Protein AF-A0A520ECQ9-F1 (afdb_monomer_lite)

pLDDT: mean 88.82, std 9.72, range [47.62, 95.94]

Structure (mmCIF, N/CA/C/O backbone):
data_AF-A0A520ECQ9-F1
#
_entry.id   AF-A0A520ECQ9-F1
#
loop_
_atom_site.group_PDB
_atom_site.id
_atom_site.type_symbol
_atom_site.label_atom_id
_atom_site.label_alt_id
_atom_site.label_comp_id
_atom_site.label_asym_id
_atom_site.label_entity_id
_atom_site.label_seq_id
_atom_site.pdbx_PDB_ins_code
_atom_site.Cartn_x
_atom_site.Cartn_y
_atom_site.Cartn_z
_atom_site.occupancy
_atom_site.B_iso_or_equiv
_atom_site.auth_seq_id
_atom_site.auth_comp_id
_atom_site.auth_asym_id
_atom_site.auth_atom_id
_atom_site.pdbx_PDB_model_num
ATOM 1 N N . MET A 1 1 ? 6.528 -17.387 0.890 1.00 61.72 1 MET A N 1
ATOM 2 C CA . MET A 1 1 ? 5.368 -16.604 1.311 1.00 61.72 1 MET A CA 1
ATOM 3 C C . MET A 1 1 ? 5.789 -15.154 1.424 1.00 61.72 1 MET A C 1
ATOM 5 O O . MET A 1 1 ? 6.690 -14.885 2.216 1.00 61.72 1 MET A O 1
ATOM 9 N N . ILE A 1 2 ? 5.244 -14.261 0.604 1.00 72.56 2 ILE A N 1
ATOM 10 C CA . ILE A 1 2 ? 5.510 -12.824 0.675 1.00 72.56 2 ILE A CA 1
ATOM 11 C C . ILE A 1 2 ? 4.628 -12.246 1.781 1.00 72.56 2 ILE A C 1
ATOM 13 O O . ILE A 1 2 ? 3.420 -12.090 1.630 1.00 72.56 2 ILE A O 1
ATOM 17 N N . ILE A 1 3 ? 5.247 -11.923 2.914 1.00 75.25 3 ILE A N 1
ATOM 18 C CA . ILE A 1 3 ? 4.557 -11.255 4.019 1.00 75.25 3 ILE A CA 1
ATOM 19 C C . ILE A 1 3 ? 4.689 -9.749 3.814 1.00 75.25 3 ILE A C 1
ATOM 21 O O . ILE A 1 3 ? 5.782 -9.190 3.939 1.00 75.25 3 ILE A O 1
ATOM 25 N N . LEU A 1 4 ? 3.572 -9.086 3.515 1.00 86.50 4 LEU A N 1
ATOM 26 C CA . LEU A 1 4 ? 3.547 -7.639 3.352 1.00 86.50 4 LEU A CA 1
ATOM 27 C C . LEU A 1 4 ? 3.573 -6.959 4.730 1.00 86.50 4 LEU A C 1
ATOM 29 O O . LEU A 1 4 ? 2.653 -7.081 5.531 1.00 86.50 4 LEU A O 1
ATOM 33 N N . THR A 1 5 ? 4.641 -6.217 5.011 1.00 90.75 5 THR A N 1
ATOM 34 C CA . THR A 1 5 ? 4.761 -5.381 6.218 1.00 90.75 5 THR A CA 1
ATOM 35 C C . THR A 1 5 ? 4.590 -3.907 5.868 1.00 90.75 5 THR A C 1
ATOM 37 O O . THR A 1 5 ? 4.843 -3.502 4.728 1.00 90.75 5 THR A O 1
ATOM 40 N N . ASP A 1 6 ? 4.233 -3.077 6.853 1.00 92.00 6 ASP A N 1
ATOM 41 C CA . ASP A 1 6 ? 4.184 -1.615 6.692 1.00 92.00 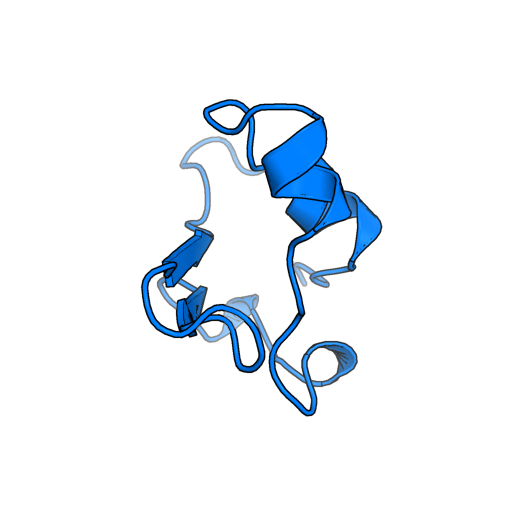6 ASP A CA 1
ATOM 42 C C . ASP A 1 6 ? 5.508 -1.080 6.116 1.00 92.00 6 ASP A C 1
ATOM 44 O O . ASP A 1 6 ? 5.520 -0.363 5.113 1.00 92.00 6 ASP A O 1
ATOM 48 N N . THR A 1 7 ? 6.637 -1.519 6.684 1.00 91.62 7 THR A N 1
ATOM 49 C CA . THR A 1 7 ? 7.972 -1.097 6.248 1.00 91.62 7 THR A CA 1
ATOM 50 C C . THR A 1 7 ? 8.244 -1.485 4.798 1.00 91.62 7 THR A C 1
ATOM 52 O O . THR A 1 7 ? 8.603 -0.609 4.009 1.00 91.62 7 THR A O 1
ATOM 55 N N . SER A 1 8 ? 8.015 -2.753 4.429 1.00 90.50 8 SER A N 1
ATOM 56 C CA . SER A 1 8 ? 8.213 -3.223 3.048 1.00 90.50 8 SER A CA 1
ATOM 57 C C . SER A 1 8 ? 7.317 -2.476 2.054 1.00 90.50 8 SER A C 1
ATOM 59 O O . SER A 1 8 ? 7.774 -2.032 1.005 1.00 90.50 8 SER A O 1
ATOM 61 N N . THR A 1 9 ? 6.067 -2.205 2.436 1.00 92.19 9 THR A N 1
ATOM 62 C CA . THR A 1 9 ? 5.099 -1.479 1.605 1.00 92.19 9 THR A CA 1
ATOM 63 C C . THR A 1 9 ? 5.572 -0.061 1.323 1.00 92.19 9 THR A C 1
ATOM 65 O O . THR A 1 9 ? 5.590 0.384 0.175 1.00 92.19 9 THR A O 1
ATOM 68 N N . ARG A 1 10 ? 6.015 0.666 2.356 1.00 93.38 10 ARG A N 1
ATOM 69 C CA . ARG A 1 10 ? 6.515 2.038 2.194 1.00 93.38 10 ARG A CA 1
ATOM 70 C C . ARG A 1 10 ? 7.822 2.079 1.396 1.00 93.38 10 ARG A C 1
ATOM 72 O O . ARG A 1 10 ? 8.036 3.036 0.638 1.00 93.38 10 ARG A O 1
ATOM 79 N N . SER A 1 11 ? 8.692 1.070 1.518 1.00 91.31 11 SER A N 1
ATOM 80 C CA . SER A 1 11 ? 9.897 0.987 0.683 1.00 91.31 11 SER A CA 1
ATOM 81 C C . SER A 1 11 ? 9.566 0.770 -0.794 1.00 91.31 11 SER A C 1
ATOM 83 O O . SER A 1 11 ? 10.150 1.470 -1.622 1.00 91.31 11 SER A O 1
ATOM 85 N N . SER A 1 12 ? 8.572 -0.065 -1.115 1.00 90.88 12 SER A N 1
ATOM 86 C CA . SER A 1 12 ? 8.190 -0.394 -2.499 1.00 90.88 12 SER A CA 1
ATOM 87 C C . SER A 1 12 ? 7.596 0.778 -3.286 1.00 90.88 12 SER A C 1
ATOM 89 O O . SER A 1 12 ? 7.641 0.788 -4.512 1.00 90.88 12 SER A O 1
ATOM 91 N N . LEU A 1 13 ? 7.090 1.817 -2.613 1.00 92.12 13 LEU A N 1
ATOM 92 C CA . LEU A 1 13 ? 6.526 3.011 -3.259 1.00 92.12 13 LEU A CA 1
ATOM 93 C C . LEU A 1 13 ? 7.607 3.964 -3.804 1.00 92.12 13 LEU A C 1
ATOM 95 O O . LEU A 1 13 ? 7.663 5.135 -3.439 1.00 92.12 13 LEU A O 1
ATOM 99 N N . VAL A 1 14 ? 8.530 3.493 -4.639 1.00 90.88 14 VAL A N 1
ATOM 100 C CA . VAL A 1 14 ? 9.662 4.290 -5.166 1.00 90.88 14 VAL A CA 1
ATOM 101 C C . VAL A 1 14 ? 9.236 5.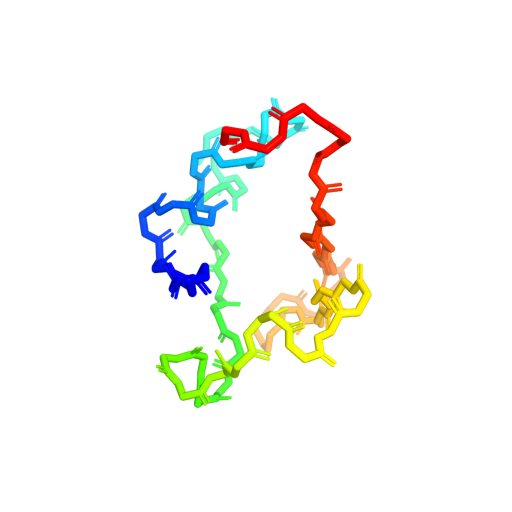528 -5.969 1.00 90.88 14 VAL A C 1
ATOM 103 O O . VAL A 1 14 ? 9.984 6.498 -6.049 1.00 90.88 14 VAL A O 1
ATOM 106 N N . ASN A 1 15 ? 8.016 5.521 -6.506 1.00 91.62 15 ASN A N 1
ATOM 107 C CA . ASN A 1 15 ? 7.390 6.617 -7.246 1.00 91.62 15 ASN A CA 1
ATOM 108 C C . ASN A 1 15 ? 6.649 7.637 -6.359 1.00 91.62 15 ASN A C 1
ATOM 110 O O . ASN A 1 15 ? 6.099 8.602 -6.884 1.00 91.62 15 ASN A O 1
ATOM 114 N N . ALA A 1 16 ? 6.611 7.432 -5.042 1.00 92.38 16 ALA A N 1
ATOM 115 C CA . ALA A 1 16 ? 5.970 8.337 -4.097 1.00 92.38 16 ALA A CA 1
ATOM 116 C C . ALA A 1 16 ? 7.005 9.202 -3.365 1.00 92.38 16 ALA A C 1
ATOM 118 O O . ALA A 1 16 ? 8.089 8.749 -2.981 1.00 92.38 16 ALA A O 1
ATOM 119 N N . SER A 1 17 ? 6.645 10.456 -3.105 1.00 93.56 17 SER A N 1
ATOM 120 C CA . SER A 1 17 ? 7.433 11.350 -2.260 1.00 93.56 17 SER A CA 1
ATOM 121 C C . SER A 1 17 ? 7.538 10.823 -0.824 1.00 93.56 17 SER A C 1
ATOM 123 O O . SER A 1 17 ? 6.693 10.067 -0.342 1.00 93.56 17 SER A O 1
ATOM 125 N N . ARG A 1 18 ? 8.551 11.289 -0.077 1.00 93.12 18 ARG A N 1
ATOM 126 C CA . ARG A 1 18 ? 8.706 10.947 1.351 1.00 93.12 18 ARG A CA 1
ATOM 127 C C . ARG A 1 18 ? 7.441 11.252 2.158 1.00 93.12 18 ARG A C 1
ATOM 129 O O . ARG A 1 18 ? 7.063 10.447 2.997 1.00 93.12 18 ARG A O 1
ATOM 136 N N . LYS A 1 19 ? 6.775 12.378 1.872 1.00 93.25 19 LYS A N 1
ATOM 137 C CA . LYS A 1 19 ? 5.537 12.775 2.552 1.00 93.25 19 LYS A CA 1
ATOM 138 C C . LYS A 1 19 ? 4.374 11.837 2.233 1.00 93.25 19 LYS A C 1
ATOM 140 O O . LYS A 1 19 ? 3.625 11.473 3.128 1.00 93.25 19 LYS A O 1
ATOM 145 N N . GLU A 1 20 ? 4.216 11.426 0.978 1.00 92.38 20 GLU A N 1
ATOM 146 C CA . GLU A 1 20 ? 3.177 10.456 0.608 1.00 92.38 20 GLU A CA 1
ATOM 147 C C . GLU A 1 20 ? 3.411 9.103 1.272 1.00 92.38 20 GLU A C 1
ATOM 149 O O . GLU A 1 20 ? 2.456 8.495 1.750 1.00 92.38 20 GLU A O 1
ATOM 154 N N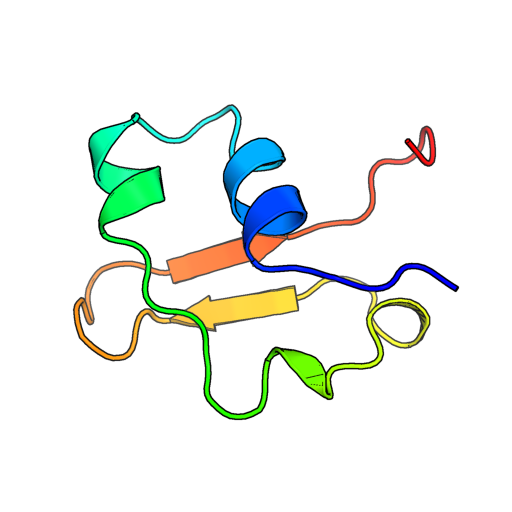 . LYS A 1 21 ? 4.677 8.675 1.370 1.00 93.31 21 LYS A N 1
ATOM 155 C CA . LYS A 1 21 ? 5.048 7.459 2.096 1.00 93.31 21 LYS A CA 1
ATOM 156 C C . LYS A 1 21 ? 4.745 7.548 3.577 1.00 93.31 21 LYS A C 1
ATOM 158 O O . LYS A 1 21 ? 4.356 6.535 4.124 1.00 93.31 21 LYS A O 1
ATOM 163 N N . THR A 1 22 ? 4.942 8.687 4.241 1.00 92.56 22 THR A N 1
ATOM 164 C CA . THR A 1 22 ? 4.669 8.821 5.685 1.00 92.56 22 THR A CA 1
ATOM 165 C C . THR A 1 22 ? 3.188 9.002 5.992 1.00 92.56 22 THR A C 1
ATOM 167 O O . THR A 1 22 ? 2.711 8.508 7.004 1.00 92.56 22 THR A O 1
ATOM 170 N N . ASP A 1 23 ? 2.461 9.697 5.118 1.00 93.62 23 ASP A N 1
ATOM 171 C CA . ASP A 1 23 ? 1.045 10.020 5.307 1.00 93.62 23 ASP A CA 1
ATOM 172 C C . ASP A 1 23 ? 0.101 8.854 4.956 1.00 93.62 23 ASP A C 1
ATOM 174 O O . ASP A 1 23 ? -1.080 8.902 5.299 1.00 93.62 23 ASP A O 1
ATOM 178 N N . LEU A 1 24 ? 0.609 7.834 4.255 1.00 93.69 24 LEU A N 1
ATOM 179 C CA . LEU A 1 24 ? -0.145 6.653 3.843 1.00 93.69 24 LEU A CA 1
ATOM 180 C C . LEU A 1 24 ? -0.763 5.938 5.046 1.00 93.69 24 LEU A C 1
ATOM 182 O O . LEU A 1 24 ? -0.058 5.541 5.984 1.00 93.69 24 LEU A O 1
ATOM 186 N N . THR A 1 25 ? -2.077 5.741 4.968 1.00 95.94 25 THR A N 1
ATOM 187 C CA . THR A 1 25 ? -2.856 4.942 5.911 1.00 95.94 25 THR A CA 1
ATOM 188 C C . THR A 1 25 ? -3.122 3.571 5.298 1.00 95.94 25 THR A C 1
ATOM 190 O O . THR A 1 25 ? -3.685 3.467 4.204 1.00 95.94 25 THR A O 1
ATOM 193 N N . LEU A 1 26 ? -2.691 2.521 5.997 1.00 94.81 26 LEU A N 1
ATOM 194 C CA . LEU A 1 26 ? -2.936 1.137 5.595 1.00 94.81 26 LEU A CA 1
ATOM 195 C C . LEU A 1 26 ? -4.429 0.786 5.725 1.00 94.81 26 LEU A C 1
ATOM 197 O O . LEU A 1 26 ? -5.116 1.388 6.555 1.00 94.81 26 LEU A O 1
ATOM 201 N N . PRO A 1 27 ? -4.942 -0.152 4.909 1.00 94.25 27 PRO A N 1
ATOM 202 C CA . PRO A 1 27 ? -6.298 -0.660 5.068 1.00 94.25 27 PRO A CA 1
ATOM 203 C C . PRO A 1 27 ? -6.438 -1.456 6.373 1.00 94.25 27 PRO A C 1
ATOM 205 O O . PRO A 1 27 ? -5.456 -1.950 6.931 1.00 94.25 27 PRO A O 1
ATOM 208 N N . ASP A 1 28 ? -7.671 -1.608 6.847 1.00 92.38 28 ASP A N 1
ATOM 209 C CA . ASP A 1 28 ? -7.955 -2.442 8.014 1.00 92.38 28 ASP A CA 1
ATOM 210 C C . ASP A 1 28 ? -7.569 -3.905 7.742 1.00 92.38 28 ASP A C 1
ATOM 212 O O . ASP A 1 28 ? -7.791 -4.425 6.648 1.00 92.38 28 ASP A O 1
ATOM 216 N N . GLY A 1 29 ? -6.979 -4.569 8.742 1.00 91.50 29 GLY A N 1
ATOM 217 C CA . GLY A 1 29 ? -6.538 -5.965 8.632 1.00 91.50 29 GLY A CA 1
ATOM 218 C C . GLY A 1 29 ? -5.346 -6.182 7.696 1.00 91.50 29 GLY A C 1
ATOM 219 O O . GLY A 1 29 ? -5.123 -7.309 7.262 1.00 91.50 29 GLY A O 1
ATOM 220 N N . PHE A 1 30 ? -4.593 -5.129 7.365 1.00 92.75 30 PHE A N 1
ATOM 221 C CA . PHE A 1 30 ? -3.450 -5.192 6.452 1.00 92.75 30 PHE A CA 1
ATOM 222 C C . PHE A 1 30 ? -2.448 -6.317 6.772 1.00 92.75 30 PHE A C 1
ATOM 224 O O . PHE A 1 30 ? -1.973 -6.996 5.869 1.00 92.75 30 PHE A O 1
ATOM 231 N N . ASP A 1 31 ? -2.162 -6.538 8.052 1.00 89.75 31 ASP A N 1
ATOM 232 C CA . ASP A 1 31 ? -1.257 -7.575 8.561 1.00 89.75 31 ASP A CA 1
ATOM 233 C C . ASP A 1 31 ? -1.775 -9.011 8.377 1.00 89.75 31 ASP A C 1
ATOM 235 O O . ASP A 1 31 ? -1.012 -9.965 8.509 1.00 89.75 31 ASP A O 1
ATOM 239 N N . THR A 1 32 ? -3.060 -9.168 8.057 1.00 90.44 32 THR A N 1
ATOM 240 C CA . THR A 1 32 ? -3.711 -10.463 7.809 1.00 90.44 32 THR A CA 1
ATOM 241 C C . THR A 1 32 ? -3.876 -10.784 6.323 1.00 90.44 32 THR A C 1
ATOM 243 O O . THR A 1 32 ? -4.380 -11.854 5.982 1.00 90.44 32 THR A O 1
ATOM 246 N N . ILE A 1 33 ? -3.474 -9.872 5.431 1.00 90.88 33 ILE A N 1
ATOM 247 C CA . ILE A 1 33 ? -3.606 -10.060 3.985 1.00 90.88 33 ILE A CA 1
ATOM 248 C C . ILE A 1 33 ? -2.587 -11.097 3.507 1.00 90.88 33 ILE A C 1
ATOM 250 O O . ILE A 1 33 ? -1.377 -10.895 3.612 1.00 90.88 33 ILE A O 1
ATOM 254 N N . ASP A 1 34 ? -3.090 -12.182 2.920 1.00 90.06 34 ASP A N 1
ATOM 255 C CA . ASP A 1 34 ? -2.276 -13.155 2.193 1.00 90.06 34 ASP A CA 1
ATOM 256 C C . ASP A 1 34 ? -1.947 -12.605 0.800 1.00 90.06 34 ASP A C 1
ATOM 258 O O . ASP A 1 34 ? -2.750 -12.694 -0.130 1.00 90.06 34 ASP A O 1
ATOM 262 N N . PHE A 1 35 ? -0.783 -11.967 0.674 1.00 88.88 35 PHE A N 1
ATOM 263 C CA . PHE A 1 35 ? -0.375 -11.328 -0.574 1.00 88.88 35 PHE A CA 1
ATOM 264 C C . PHE A 1 35 ? -0.020 -12.339 -1.669 1.00 88.88 35 PHE A C 1
ATOM 266 O O . PHE A 1 35 ? -0.202 -12.031 -2.841 1.00 88.88 35 PHE A O 1
ATOM 273 N N . ASP A 1 36 ? 0.414 -13.554 -1.315 1.00 88.00 36 ASP A N 1
ATOM 274 C CA . ASP A 1 36 ? 0.717 -14.594 -2.308 1.00 88.00 36 ASP A CA 1
ATOM 275 C C . ASP A 1 36 ? -0.538 -15.090 -3.037 1.00 88.00 36 ASP A C 1
ATOM 277 O O . ASP A 1 36 ? -0.449 -15.628 -4.140 1.00 88.00 36 ASP A O 1
ATOM 281 N N . ALA A 1 37 ? -1.711 -14.918 -2.423 1.00 90.25 37 ALA A N 1
ATOM 282 C CA . ALA A 1 37 ? -3.000 -15.249 -3.016 1.00 90.25 37 ALA A CA 1
ATOM 283 C C . ALA A 1 37 ? -3.571 -14.126 -3.906 1.00 90.25 37 ALA A C 1
ATOM 285 O O . ALA A 1 37 ? -4.672 -14.278 -4.441 1.00 90.25 37 ALA A O 1
ATOM 286 N N . LEU A 1 38 ? -2.864 -12.997 -4.054 1.00 90.38 38 LEU A N 1
ATOM 287 C CA . LEU A 1 38 ? -3.314 -11.825 -4.802 1.00 90.38 38 LEU A CA 1
ATOM 288 C C . LEU A 1 38 ? -2.419 -11.549 -6.015 1.00 90.38 38 LEU A C 1
ATOM 290 O O . LEU A 1 38 ? -1.197 -11.538 -5.914 1.00 90.38 38 LEU A O 1
ATOM 294 N N . ASP A 1 39 ? -3.035 -11.186 -7.142 1.00 91.06 39 ASP A N 1
ATOM 295 C CA . ASP A 1 39 ? -2.294 -10.646 -8.293 1.00 91.06 39 ASP A CA 1
ATOM 296 C C . ASP A 1 39 ? -1.688 -9.265 -7.979 1.00 91.06 39 ASP A C 1
ATOM 298 O O . ASP A 1 39 ? -0.652 -8.882 -8.518 1.00 91.06 39 ASP A O 1
ATOM 302 N N . TYR A 1 40 ? -2.364 -8.489 -7.127 1.00 92.19 40 TYR A N 1
ATOM 303 C CA . TYR A 1 40 ? -1.920 -7.202 -6.596 1.00 92.19 40 TYR A CA 1
ATOM 304 C C . TYR A 1 40 ? -2.787 -6.797 -5.393 1.00 92.19 40 TYR A C 1
ATOM 306 O O . TYR A 1 40 ? -3.929 -7.237 -5.249 1.00 92.19 40 TYR A O 1
ATOM 314 N N . LEU A 1 41 ? -2.282 -5.887 -4.558 1.00 94.06 41 LEU A N 1
ATOM 315 C CA . LEU A 1 41 ? -3.028 -5.277 -3.456 1.00 94.06 41 LEU A CA 1
ATOM 316 C C . LEU A 1 41 ? -3.297 -3.809 -3.775 1.00 94.06 41 LEU A C 1
ATOM 318 O O . LEU A 1 41 ? -2.372 -3.003 -3.843 1.00 94.06 41 LEU A O 1
ATOM 322 N N . GLY A 1 42 ? -4.567 -3.447 -3.941 1.00 94.88 42 GLY A N 1
ATOM 323 C CA . GLY A 1 42 ? -4.994 -2.066 -4.150 1.00 94.88 42 GLY A CA 1
ATOM 324 C C . GLY A 1 42 ? -5.938 -1.586 -3.054 1.00 94.88 42 GLY A C 1
ATOM 325 O O . GLY A 1 42 ? -6.842 -2.316 -2.656 1.00 94.88 42 GLY A O 1
ATOM 326 N N . TRP A 1 43 ? -5.773 -0.347 -2.590 1.00 95.56 43 TRP A N 1
ATOM 327 C CA . TRP A 1 43 ? -6.721 0.270 -1.657 1.00 95.56 43 TRP A CA 1
ATOM 328 C C . TRP A 1 43 ? -6.812 1.784 -1.836 1.00 95.56 43 TRP A C 1
ATOM 330 O O . TRP A 1 43 ? -5.926 2.435 -2.395 1.00 95.56 43 TRP A O 1
ATOM 340 N N . ARG A 1 44 ? -7.908 2.360 -1.341 1.00 95.31 44 ARG A N 1
ATOM 341 C CA . ARG A 1 44 ? -8.081 3.809 -1.203 1.00 95.31 44 ARG A CA 1
ATOM 342 C C . ARG A 1 44 ? -7.721 4.205 0.221 1.00 95.31 44 ARG A C 1
ATOM 344 O O . ARG A 1 44 ? -8.126 3.514 1.150 1.00 95.31 44 ARG A O 1
ATOM 351 N N . ASP A 1 45 ? -6.996 5.305 0.396 1.00 95.06 45 ASP A N 1
ATOM 352 C CA . ASP A 1 45 ? -6.605 5.754 1.733 1.00 95.06 45 ASP A CA 1
ATOM 353 C C . ASP A 1 45 ? -7.859 6.110 2.564 1.00 95.06 45 ASP A C 1
ATOM 355 O O . ASP A 1 45 ? -8.619 6.996 2.146 1.00 95.06 45 ASP A O 1
ATOM 359 N N . PRO A 1 46 ? -8.091 5.463 3.727 1.00 93.81 46 PRO A N 1
ATOM 360 C CA . PRO A 1 46 ? -9.276 5.720 4.548 1.00 93.81 46 PRO A CA 1
ATOM 361 C C . PRO A 1 46 ? -9.367 7.158 5.078 1.00 93.81 46 PRO A C 1
ATOM 363 O O . PRO A 1 46 ? -10.462 7.658 5.329 1.00 93.81 46 PRO A O 1
ATOM 366 N N . LYS A 1 47 ? -8.228 7.844 5.243 1.00 94.12 47 LYS A N 1
ATOM 367 C CA . LYS A 1 47 ? -8.152 9.228 5.740 1.00 94.12 47 LYS A CA 1
ATOM 368 C C . LYS A 1 47 ? -8.025 10.243 4.609 1.00 94.12 47 LYS A C 1
ATOM 370 O O . LYS A 1 47 ? -8.486 11.376 4.736 1.00 94.12 47 LYS A O 1
ATOM 375 N N . MET A 1 48 ? -7.414 9.855 3.495 1.00 93.38 48 MET A N 1
ATOM 376 C CA . MET A 1 48 ? -7.174 10.708 2.336 1.00 93.38 48 MET A CA 1
ATOM 377 C C . MET A 1 48 ? -7.951 10.206 1.132 1.00 93.38 48 MET A C 1
ATOM 379 O O . MET A 1 48 ? -7.380 9.735 0.154 1.00 93.38 48 MET A O 1
ATOM 383 N N . GLY A 1 49 ? -9.267 10.403 1.150 1.00 90.12 49 GLY A N 1
ATOM 384 C CA . GLY A 1 49 ? -10.175 9.872 0.136 1.00 90.12 49 GLY A CA 1
ATOM 385 C C . GLY A 1 49 ? -9.935 10.324 -1.312 1.00 90.12 49 GLY A C 1
ATOM 386 O O . GLY A 1 49 ? -10.737 9.965 -2.155 1.00 90.12 49 GLY A O 1
ATOM 387 N N . ARG A 1 50 ? -8.898 11.095 -1.658 1.00 93.19 50 ARG A N 1
ATOM 388 C CA . ARG A 1 50 ? -8.466 11.353 -3.052 1.00 93.19 50 ARG A CA 1
ATOM 389 C C . ARG A 1 50 ? -7.186 10.600 -3.445 1.00 93.19 50 ARG A C 1
ATOM 391 O O . ARG A 1 50 ? -6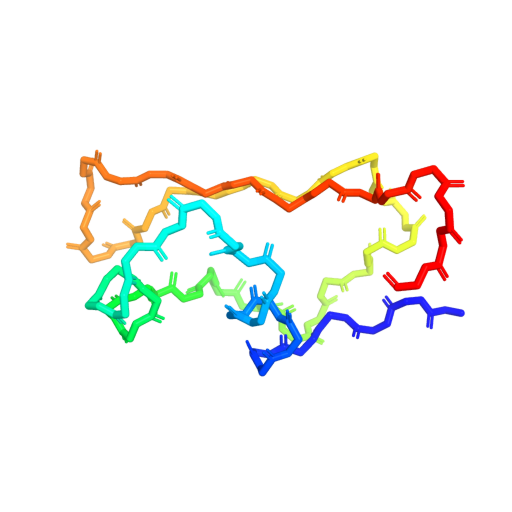.701 10.795 -4.553 1.00 93.19 50 ARG A O 1
ATOM 398 N N . ARG A 1 51 ? -6.642 9.766 -2.558 1.00 93.00 51 ARG A N 1
ATOM 399 C CA . ARG A 1 51 ? -5.450 8.943 -2.782 1.00 93.00 51 ARG A CA 1
ATOM 400 C C . ARG A 1 51 ? -5.825 7.467 -2.820 1.00 93.00 51 ARG A C 1
ATOM 402 O O . ARG A 1 51 ? -6.670 7.010 -2.051 1.00 93.00 51 ARG A O 1
ATOM 409 N N . ALA A 1 52 ? -5.182 6.744 -3.722 1.00 93.94 52 ALA A N 1
ATOM 410 C CA . ALA A 1 52 ? -5.242 5.298 -3.815 1.00 93.94 52 ALA A CA 1
ATOM 411 C C . ALA A 1 52 ? -3.836 4.763 -4.073 1.00 93.94 52 ALA A C 1
ATOM 413 O O . ALA A 1 52 ? -2.999 5.459 -4.652 1.00 93.94 52 ALA A O 1
ATOM 414 N N . TYR A 1 53 ? -3.602 3.539 -3.629 1.00 94.75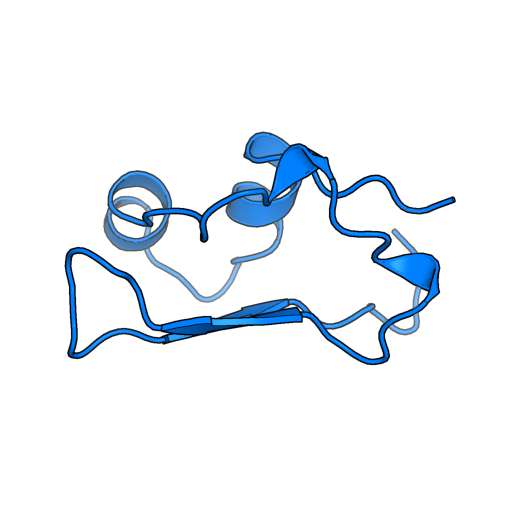 53 TYR A N 1
ATOM 415 C CA . TYR A 1 53 ? -2.325 2.854 -3.711 1.00 94.75 53 TYR A CA 1
ATOM 416 C C . TYR A 1 53 ? -2.528 1.493 -4.363 1.00 94.75 53 TYR A C 1
ATOM 418 O O . TYR A 1 53 ? -3.593 0.886 -4.231 1.00 94.75 53 TYR A O 1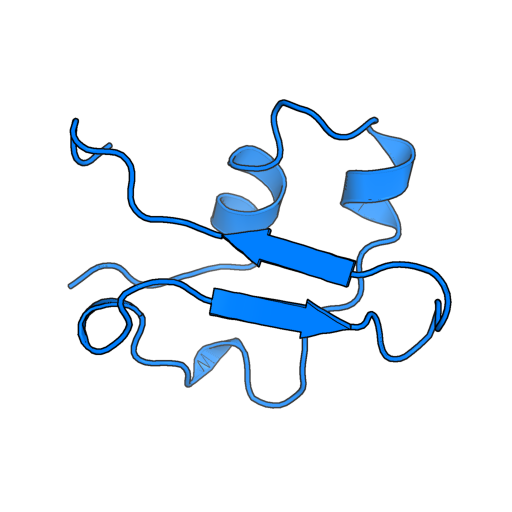
ATOM 426 N N . ALA A 1 54 ? -1.498 1.034 -5.065 1.00 94.25 54 ALA A N 1
ATOM 427 C CA . ALA A 1 54 ? -1.419 -0.305 -5.620 1.00 94.25 54 ALA A CA 1
ATOM 428 C C . ALA A 1 54 ? -0.010 -0.847 -5.376 1.00 94.25 54 ALA A C 1
ATOM 430 O O . ALA A 1 54 ? 0.976 -0.171 -5.673 1.00 94.25 54 ALA A O 1
ATOM 431 N N . ILE A 1 55 ? 0.064 -2.053 -4.826 1.00 92.56 55 ILE A N 1
ATOM 432 C CA . ILE A 1 55 ? 1.282 -2.836 -4.656 1.00 92.56 55 ILE A CA 1
ATOM 433 C C . ILE A 1 55 ? 1.158 -4.033 -5.583 1.00 92.56 55 ILE A C 1
ATOM 435 O O . ILE A 1 55 ? 0.188 -4.784 -5.502 1.00 92.56 55 ILE A O 1
ATOM 439 N N . VAL A 1 56 ? 2.123 -4.173 -6.482 1.00 91.00 56 VAL A N 1
ATOM 440 C CA . VAL A 1 56 ? 2.139 -5.201 -7.521 1.00 91.00 56 VAL A CA 1
ATOM 441 C C . VAL A 1 56 ? 3.416 -6.020 -7.339 1.00 91.00 56 VAL A C 1
ATOM 443 O O . VAL A 1 56 ? 4.468 -5.410 -7.124 1.00 91.00 56 VAL A O 1
ATOM 446 N N . PRO A 1 57 ? 3.355 -7.360 -7.416 1.00 85.75 57 PRO A N 1
ATOM 447 C CA . PRO A 1 57 ? 4.548 -8.194 -7.456 1.00 85.75 57 PRO A CA 1
ATOM 448 C C . PRO A 1 57 ? 5.453 -7.775 -8.620 1.00 85.75 57 PRO A C 1
ATOM 450 O O . PRO A 1 57 ? 4.996 -7.594 -9.751 1.00 85.75 57 PRO A O 1
ATOM 453 N N . THR A 1 58 ? 6.743 -7.595 -8.352 1.00 78.75 58 THR A N 1
ATOM 454 C CA . THR A 1 58 ? 7.736 -7.385 -9.407 1.00 78.75 58 THR A CA 1
ATOM 455 C C . THR A 1 58 ? 8.057 -8.733 -10.053 1.00 78.75 58 THR A C 1
ATOM 457 O O . THR A 1 58 ? 8.084 -9.764 -9.383 1.00 78.75 58 THR A O 1
ATOM 460 N N . LEU A 1 59 ? 8.304 -8.744 -11.368 1.00 68.38 59 LEU A N 1
ATOM 461 C CA . LEU A 1 59 ? 8.667 -9.969 -12.100 1.00 68.38 59 LEU A CA 1
ATOM 462 C C . LEU A 1 59 ? 9.981 -10.592 -11.597 1.00 68.38 59 LEU A C 1
ATOM 464 O O . LEU A 1 59 ? 10.220 -11.775 -11.825 1.00 68.38 59 LEU A O 1
ATOM 468 N N . ASP A 1 60 ? 10.797 -9.799 -10.900 1.00 67.19 60 ASP A N 1
ATOM 469 C CA . ASP A 1 60 ? 12.128 -10.175 -10.428 1.00 67.19 60 ASP A CA 1
ATOM 470 C C . ASP A 1 60 ? 12.139 -10.721 -8.986 1.00 67.19 60 ASP A C 1
ATOM 472 O O . ASP A 1 60 ? 13.155 -11.255 -8.553 1.00 67.19 60 ASP A O 1
ATOM 476 N N . GLY A 1 61 ? 11.014 -10.664 -8.259 1.00 55.34 61 GLY A N 1
ATOM 477 C CA . GLY A 1 61 ? 10.843 -11.378 -6.988 1.00 55.34 61 GLY A CA 1
ATOM 478 C C . GLY A 1 61 ? 11.726 -10.929 -5.813 1.00 55.34 61 GLY A C 1
ATOM 479 O O . GLY A 1 61 ? 11.957 -11.743 -4.918 1.00 55.34 61 GLY A O 1
ATOM 480 N N . GLU A 1 62 ? 12.195 -9.676 -5.789 1.00 47.62 62 GLU A N 1
ATOM 481 C CA . GLU A 1 62 ? 12.842 -9.060 -4.610 1.00 47.62 62 GLU A CA 1
ATOM 482 C C . GLU A 1 62 ? 11.932 -8.067 -3.878 1.00 47.62 62 GLU A C 1
ATOM 484 O O . GLU A 1 62 ? 11.344 -7.178 -4.544 1.00 47.62 62 GLU A O 1
#

Foldseek 3Di:
DDQDDLVNQLVQPPVDDPVCSVVADDDPPSRVDPCVVDQKDKDAGPVHNVDIDIGGQDPVRD

Radius of gyration: 11.49 Å; chains: 1; bounding box: 23×29×21 Å

Sequence (62 aa):
MIILTDTSTRSSLVNASRKEKTDLTLPDGFDTIDFDALDYLGWRDPKMGRRAYAIVPTLDGE

Secondary structure (DSSP, 8-state):
-----HHHHHHH-TTS-HHHHHHPPPPTTGGG--GGG-S-EEEE-SS-TT-EEEE---TT--